Protein AF-A0A3D3Q4S5-F1 (afdb_monomer)

Solvent-accessible surface area (backbone atoms only — not comparable to full-atom values): 3822 Å² total; per-residue (Å²): 90,85,53,84,86,86,77,61,79,92,58,58,93,72,54,53,70,36,51,52,52,45,52,50,50,51,44,40,46,70,75,65,63,47,93,60,80,44,70,83,76,63,87,90,39,63,67,58,53,54,30,42,47,76,66,68,57,80,135

Radius of gyration: 11.48 Å; Cα contacts (8 Å, |Δi|>4): 44; chains: 1; bounding box: 25×20×32 Å

Structure (mmCIF, N/CA/C/O backbone):
data_AF-A0A3D3Q4S5-F1
#
_entry.id   AF-A0A3D3Q4S5-F1
#
loop_
_atom_site.group_PDB
_atom_site.id
_atom_site.type_symbol
_atom_site.label_atom_id
_atom_site.label_alt_id
_atom_site.label_comp_id
_atom_site.label_asym_id
_atom_site.label_entity_id
_atom_site.label_seq_id
_atom_site.pdbx_PDB_ins_code
_atom_site.Cartn_x
_atom_site.Cartn_y
_atom_site.Cartn_z
_atom_site.occupancy
_atom_site.B_iso_or_equiv
_atom_site.auth_seq_id
_atom_site.auth_comp_id
_atom_site.auth_asym_id
_atom_site.auth_atom_id
_atom_site.pdbx_PDB_model_num
ATOM 1 N N . ALA A 1 1 ? -2.627 9.703 8.130 1.00 83.69 1 ALA A N 1
ATOM 2 C CA . ALA A 1 1 ? -1.187 9.361 8.192 1.00 83.69 1 ALA A CA 1
ATOM 3 C C . ALA A 1 1 ? -0.750 8.922 6.805 1.00 83.69 1 ALA A C 1
ATOM 5 O O . ALA A 1 1 ? -1.433 8.086 6.217 1.00 83.69 1 ALA A O 1
ATOM 6 N N . GLY A 1 2 ? 0.329 9.510 6.285 1.00 89.12 2 GLY A N 1
ATOM 7 C CA . GLY A 1 2 ? 0.809 9.249 4.928 1.00 89.12 2 GLY A CA 1
ATOM 8 C C . GLY A 1 2 ? 1.705 8.014 4.849 1.00 89.12 2 GLY A C 1
ATOM 9 O O . GLY A 1 2 ? 2.603 7.847 5.672 1.00 89.12 2 GLY A O 1
ATOM 10 N N . LEU A 1 3 ? 1.472 7.167 3.848 1.00 92.81 3 LEU A N 1
ATOM 11 C CA . LEU A 1 3 ? 2.270 5.983 3.542 1.00 92.81 3 LEU A CA 1
ATOM 12 C C . LEU A 1 3 ? 2.964 6.135 2.184 1.00 92.81 3 LEU A C 1
ATOM 14 O O . LEU A 1 3 ? 2.337 6.485 1.184 1.00 92.81 3 LEU A O 1
ATOM 18 N N . GLY A 1 4 ? 4.254 5.806 2.145 1.00 92.31 4 GLY A N 1
ATOM 19 C CA . GLY A 1 4 ? 5.046 5.703 0.923 1.00 92.31 4 GLY A CA 1
ATOM 20 C C . GLY A 1 4 ? 5.924 4.458 0.962 1.00 92.31 4 GLY A C 1
ATOM 21 O O . GLY A 1 4 ? 6.470 4.113 2.008 1.00 92.31 4 GLY A O 1
ATOM 22 N N . ILE A 1 5 ? 6.052 3.774 -0.176 1.00 92.62 5 ILE A N 1
ATOM 23 C CA . ILE A 1 5 ? 6.934 2.612 -0.320 1.00 92.62 5 ILE A CA 1
ATOM 24 C C . ILE A 1 5 ? 7.806 2.741 -1.566 1.00 92.62 5 ILE A C 1
ATOM 26 O O . ILE A 1 5 ? 7.365 3.225 -2.610 1.00 92.62 5 ILE A O 1
ATOM 30 N N . PHE A 1 6 ? 9.036 2.245 -1.469 1.00 93.69 6 PHE A N 1
ATOM 31 C CA . PHE A 1 6 ? 9.941 2.096 -2.598 1.00 93.69 6 PHE A CA 1
ATOM 32 C C . PHE A 1 6 ? 10.445 0.658 -2.643 1.00 93.69 6 PHE A C 1
ATOM 34 O O . PHE A 1 6 ? 10.934 0.129 -1.651 1.00 93.69 6 PHE A O 1
ATOM 41 N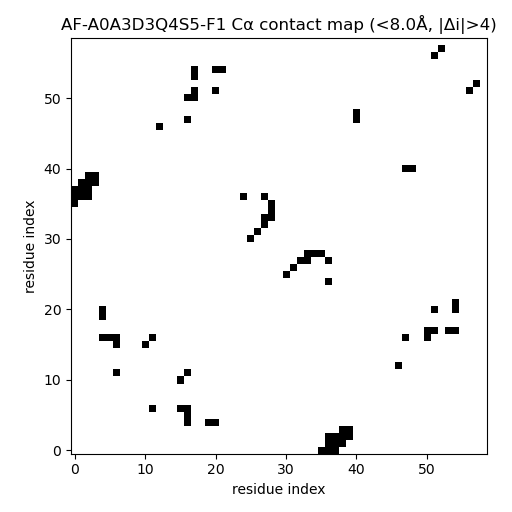 N . ILE A 1 7 ? 10.320 0.024 -3.806 1.00 93.81 7 ILE A N 1
ATOM 42 C CA . ILE A 1 7 ? 10.830 -1.324 -4.054 1.00 93.81 7 ILE A CA 1
ATOM 43 C C . ILE A 1 7 ? 11.918 -1.200 -5.115 1.00 93.81 7 ILE A C 1
ATOM 45 O O . ILE A 1 7 ? 11.713 -0.522 -6.123 1.00 93.81 7 ILE A O 1
ATOM 49 N N . GLY A 1 8 ? 13.060 -1.859 -4.925 1.00 95.44 8 GLY A N 1
ATOM 50 C CA . GLY A 1 8 ? 14.112 -1.892 -5.942 1.00 95.44 8 GLY A CA 1
ATOM 51 C C . GLY A 1 8 ? 13.627 -2.561 -7.233 1.00 95.44 8 GLY A C 1
ATOM 52 O O . GLY A 1 8 ? 12.909 -3.560 -7.178 1.00 95.44 8 GLY A O 1
ATOM 53 N N . LYS A 1 9 ? 14.042 -2.039 -8.396 1.00 92.94 9 LYS A N 1
ATOM 54 C CA . LYS A 1 9 ? 13.650 -2.559 -9.723 1.00 92.94 9 LYS A CA 1
ATOM 55 C C . LYS A 1 9 ? 13.810 -4.081 -9.892 1.00 92.94 9 LYS A C 1
ATOM 57 O O . LYS A 1 9 ? 12.924 -4.666 -10.502 1.00 92.94 9 LYS A O 1
ATOM 62 N N . PRO A 1 10 ? 14.851 -4.752 -9.361 1.00 97.12 10 PRO A N 1
ATOM 63 C CA . PRO A 1 10 ? 14.964 -6.210 -9.481 1.00 97.12 10 PRO A CA 1
ATOM 64 C C . PRO A 1 10 ? 13.821 -6.980 -8.801 1.00 97.12 10 PRO A C 1
ATOM 66 O O . PRO A 1 10 ? 13.458 -8.064 -9.239 1.00 97.12 10 PRO A O 1
ATOM 69 N N . TYR A 1 11 ? 13.206 -6.397 -7.770 1.00 95.38 11 TYR A N 1
ATOM 70 C CA . TYR A 1 11 ? 12.178 -7.018 -6.923 1.00 95.38 11 TYR A CA 1
ATOM 71 C C . 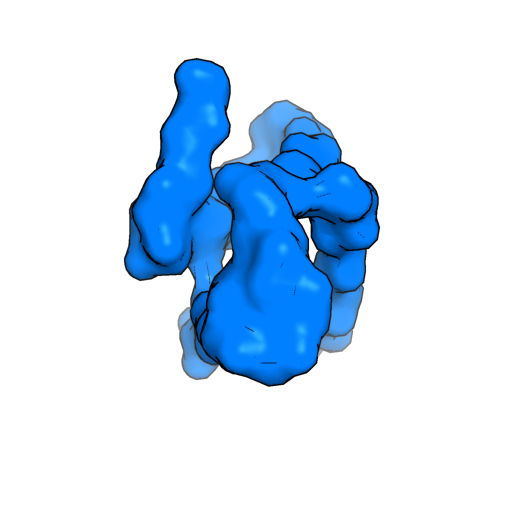TYR A 1 11 ? 10.749 -6.663 -7.359 1.00 95.38 11 TYR A C 1
ATOM 73 O O . TYR A 1 11 ? 9.746 -6.929 -6.694 1.00 95.38 11 TYR A O 1
ATOM 81 N N . TRP A 1 12 ? 10.629 -6.007 -8.501 1.00 93.69 12 TRP A N 1
ATOM 82 C CA . TRP A 1 12 ? 9.361 -5.589 -9.058 1.00 93.69 12 TRP A CA 1
ATOM 83 C C . TRP A 1 12 ? 8.540 -6.783 -9.556 1.00 93.69 12 TRP A C 1
ATOM 85 O O . TRP A 1 12 ? 9.058 -7.707 -10.161 1.00 93.69 12 TRP A O 1
ATOM 95 N N . SER A 1 13 ? 7.219 -6.724 -9.351 1.00 91.31 13 SER A N 1
ATOM 96 C CA . SER A 1 13 ? 6.233 -7.720 -9.819 1.00 91.31 13 SER A CA 1
ATOM 97 C C . SER A 1 13 ? 6.295 -9.076 -9.113 1.00 91.31 13 SER A C 1
ATOM 99 O O . SER A 1 13 ? 5.589 -9.990 -9.517 1.00 91.31 13 SER A O 1
ATOM 101 N N . GLN A 1 14 ? 7.046 -9.176 -8.017 1.00 95.50 14 GLN A N 1
ATOM 102 C CA . GLN A 1 14 ? 7.178 -10.398 -7.215 1.00 95.50 14 GLN A CA 1
ATOM 103 C C . GLN A 1 14 ? 6.271 -10.411 -5.967 1.00 95.50 14 GLN A C 1
ATOM 105 O O . GLN A 1 14 ? 6.385 -11.273 -5.111 1.00 95.50 14 GLN A O 1
ATOM 110 N N . GLY A 1 15 ? 5.366 -9.434 -5.834 1.00 94.69 15 GLY A N 1
ATOM 111 C CA . GLY A 1 15 ? 4.417 -9.344 -4.714 1.00 94.69 15 GLY A CA 1
ATOM 112 C C . GLY A 1 15 ? 4.874 -8.490 -3.525 1.00 94.69 15 GLY A C 1
ATOM 113 O O . GLY A 1 15 ? 4.022 -8.057 -2.752 1.00 94.69 15 GLY A O 1
ATOM 114 N N . TYR A 1 16 ? 6.159 -8.130 -3.437 1.00 95.94 16 TYR A N 1
ATOM 115 C CA . TYR A 1 16 ? 6.710 -7.377 -2.298 1.00 95.94 16 TYR A CA 1
ATOM 116 C C . TYR A 1 16 ? 6.021 -6.038 -2.015 1.00 95.94 16 TYR A C 1
ATOM 118 O O . TYR A 1 16 ? 5.825 -5.685 -0.860 1.00 95.94 16 TYR A O 1
ATOM 126 N N . GLY A 1 17 ? 5.598 -5.299 -3.046 1.00 95.19 17 GLY A N 1
ATOM 127 C CA . GLY A 1 17 ? 4.874 -4.040 -2.837 1.00 95.19 17 GLY A CA 1
ATOM 128 C C . GLY A 1 17 ? 3.535 -4.240 -2.117 1.00 95.19 17 GLY A C 1
ATOM 129 O O . GLY A 1 17 ? 3.204 -3.493 -1.205 1.00 95.19 17 GLY A O 1
ATOM 130 N N . THR A 1 18 ? 2.779 -5.276 -2.488 1.00 96.50 18 THR A N 1
ATOM 131 C CA . THR A 1 18 ? 1.512 -5.618 -1.824 1.00 96.50 18 THR A CA 1
ATOM 132 C C . THR A 1 18 ? 1.753 -6.120 -0.405 1.00 96.50 18 THR A C 1
ATOM 134 O O . THR A 1 18 ? 1.011 -5.746 0.501 1.00 96.50 18 THR A O 1
ATOM 137 N N . ASP A 1 19 ? 2.778 -6.950 -0.211 1.00 97.56 19 ASP A N 1
ATOM 138 C CA . ASP A 1 19 ? 3.115 -7.488 1.105 1.00 97.56 19 ASP A CA 1
ATOM 139 C C . ASP A 1 19 ? 3.546 -6.388 2.088 1.00 97.56 19 ASP A C 1
ATOM 141 O O . ASP A 1 19 ? 2.990 -6.283 3.182 1.00 97.56 19 ASP A O 1
ATOM 145 N N . ALA A 1 20 ? 4.430 -5.483 1.652 1.00 96.69 20 ALA A N 1
ATOM 146 C CA . ALA A 1 20 ? 4.873 -4.342 2.448 1.00 96.69 20 ALA A CA 1
ATOM 147 C C . ALA A 1 20 ? 3.696 -3.455 2.880 1.00 96.69 20 ALA A C 1
ATOM 149 O O . ALA A 1 20 ? 3.534 -3.172 4.067 1.00 96.69 20 ALA A O 1
ATOM 150 N N . VAL A 1 21 ? 2.829 -3.065 1.938 1.00 96.56 21 VAL A N 1
ATOM 151 C CA . VAL A 1 21 ? 1.663 -2.215 2.239 1.00 96.56 21 VAL A CA 1
ATOM 152 C C . VAL A 1 21 ? 0.710 -2.924 3.202 1.00 96.56 21 VAL A C 1
ATOM 154 O O . VAL A 1 21 ? 0.267 -2.320 4.174 1.00 96.56 21 VAL A O 1
ATOM 157 N N . ARG A 1 22 ? 0.430 -4.216 2.993 1.00 97.31 22 ARG A N 1
AT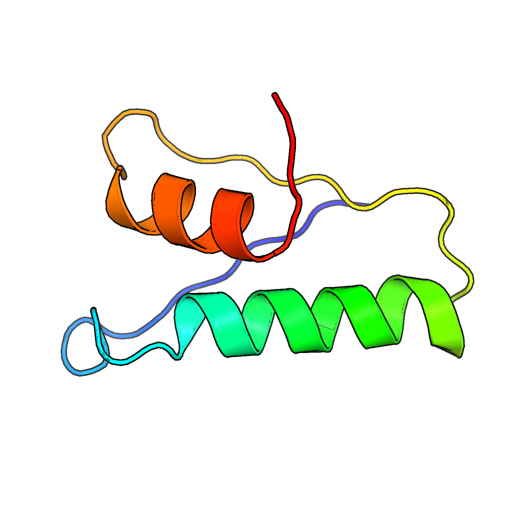OM 158 C CA . ARG A 1 22 ? -0.442 -4.993 3.887 1.00 97.31 22 ARG A CA 1
ATOM 159 C C . ARG A 1 22 ? 0.119 -5.073 5.304 1.00 97.31 22 ARG A C 1
ATOM 161 O O . ARG A 1 22 ? -0.638 -4.947 6.266 1.00 97.31 22 ARG A O 1
ATOM 168 N N . THR A 1 23 ? 1.423 -5.289 5.436 1.00 97.75 23 THR A N 1
ATOM 169 C CA . THR A 1 23 ? 2.093 -5.376 6.735 1.00 97.75 23 THR A CA 1
ATOM 170 C C . THR A 1 23 ? 2.063 -4.040 7.469 1.00 97.75 23 THR A C 1
ATOM 172 O O . THR A 1 23 ? 1.675 -4.013 8.637 1.00 97.75 23 THR A O 1
ATOM 175 N N . ILE A 1 24 ? 2.346 -2.931 6.780 1.00 96.75 24 ILE A N 1
ATOM 176 C CA . ILE A 1 24 ? 2.272 -1.594 7.385 1.00 96.75 24 ILE A CA 1
ATOM 177 C C . ILE A 1 24 ? 0.831 -1.250 7.781 1.00 96.75 24 ILE A C 1
ATOM 179 O O . ILE A 1 24 ? 0.608 -0.786 8.895 1.00 96.75 24 ILE A O 1
ATOM 183 N N . CYS A 1 25 ? -0.164 -1.525 6.930 1.00 97.00 25 CYS A N 1
ATOM 184 C CA . CYS A 1 25 ? -1.572 -1.300 7.271 1.00 97.00 25 CYS A CA 1
ATOM 185 C C . CYS A 1 25 ? -1.993 -2.098 8.510 1.00 97.00 25 CYS A C 1
ATOM 187 O O . CYS A 1 25 ? -2.646 -1.556 9.397 1.00 97.00 25 CYS A O 1
ATOM 189 N N . ARG A 1 26 ? -1.593 -3.370 8.611 1.00 97.75 26 ARG A N 1
ATOM 190 C CA . ARG A 1 26 ? -1.887 -4.195 9.790 1.00 97.75 26 ARG A CA 1
ATOM 191 C C . ARG A 1 26 ? -1.335 -3.563 11.067 1.00 97.75 26 ARG A C 1
ATOM 193 O O . ARG A 1 26 ? -2.068 -3.482 12.045 1.00 97.75 26 ARG A O 1
ATOM 200 N N . PHE A 1 27 ? -0.085 -3.107 11.035 1.00 97.69 27 PHE A N 1
ATOM 201 C CA . PHE A 1 27 ? 0.554 -2.435 12.165 1.00 97.69 27 PHE A CA 1
ATOM 202 C C . PHE A 1 27 ? -0.154 -1.118 12.518 1.00 97.69 27 PHE A C 1
ATOM 204 O O . PHE A 1 27 ? -0.522 -0.899 13.669 1.00 97.69 27 PHE A O 1
ATOM 211 N N . ALA A 1 28 ? -0.427 -0.286 11.511 1.00 97.75 28 ALA A N 1
ATOM 212 C CA . ALA A 1 28 ? -1.118 0.990 11.666 1.00 97.75 28 ALA A CA 1
ATOM 213 C C . ALA A 1 28 ? -2.491 0.842 12.342 1.00 97.75 28 ALA A C 1
ATOM 215 O O . ALA A 1 28 ? -2.824 1.611 13.240 1.00 97.75 28 ALA A O 1
ATOM 216 N N . PHE A 1 29 ? -3.287 -0.146 11.931 1.00 97.31 29 PHE A N 1
ATOM 217 C CA . PHE A 1 29 ? -4.627 -0.335 12.486 1.00 97.31 29 PHE A CA 1
ATOM 218 C C . PHE A 1 29 ? -4.626 -1.086 13.820 1.00 97.31 29 PHE A C 1
ATOM 220 O O . PHE A 1 29 ? -5.408 -0.740 14.697 1.00 97.31 29 PHE A O 1
ATOM 227 N N . ARG A 1 30 ? -3.783 -2.115 13.986 1.00 97.94 30 ARG A N 1
ATOM 228 C CA . ARG A 1 30 ? -3.830 -2.980 15.178 1.00 97.94 30 ARG A CA 1
ATOM 229 C C . ARG A 1 30 ? -2.994 -2.468 16.338 1.00 97.94 30 ARG A C 1
ATOM 231 O O . ARG A 1 30 ? -3.464 -2.502 17.465 1.00 97.94 30 ARG A O 1
ATOM 238 N N . GLU A 1 31 ? -1.784 -2.000 16.058 1.00 98.00 31 GLU A N 1
ATOM 239 C CA . GLU A 1 31 ? -0.826 -1.629 17.104 1.00 98.00 31 GLU A CA 1
ATOM 240 C C . GLU A 1 31 ? -0.865 -0.125 17.377 1.00 98.00 31 GLU A C 1
ATOM 242 O O . GLU A 1 31 ? -0.819 0.311 18.522 1.00 98.00 31 GLU A O 1
ATOM 247 N N . MET A 1 32 ? -0.985 0.687 16.322 1.00 97.56 32 MET A N 1
ATOM 248 C CA . MET A 1 32 ? -1.025 2.148 16.456 1.00 97.56 32 MET A CA 1
ATOM 249 C C . MET A 1 32 ? -2.439 2.713 16.633 1.00 97.56 32 MET A C 1
ATOM 251 O O . MET A 1 32 ? -2.582 3.914 16.855 1.00 97.56 32 MET A O 1
ATOM 255 N N . ASN A 1 33 ? -3.475 1.876 16.496 1.00 97.56 33 ASN A N 1
ATOM 256 C CA . ASN A 1 33 ? -4.883 2.271 16.577 1.00 97.56 33 ASN A CA 1
ATOM 257 C C . ASN A 1 33 ? -5.233 3.482 15.679 1.00 97.56 33 ASN A C 1
ATOM 259 O O . ASN A 1 33 ? -6.004 4.364 16.059 1.00 97.56 33 ASN A O 1
ATOM 263 N N . LEU A 1 34 ? -4.633 3.568 14.485 1.00 97.81 34 LEU A N 1
ATOM 264 C CA . LEU A 1 34 ? -4.940 4.642 13.542 1.00 97.81 34 LEU A CA 1
ATOM 265 C C . LEU A 1 34 ? -6.317 4.424 12.920 1.00 97.81 34 LEU A C 1
ATOM 267 O O . LEU A 1 34 ? -6.654 3.323 12.506 1.00 97.81 34 LEU A O 1
ATOM 271 N N . HIS A 1 35 ? -7.083 5.497 12.747 1.00 97.00 35 HIS A N 1
ATOM 272 C CA . HIS A 1 35 ? -8.391 5.421 12.088 1.00 97.00 35 HIS A CA 1
ATOM 273 C C . HIS A 1 35 ? -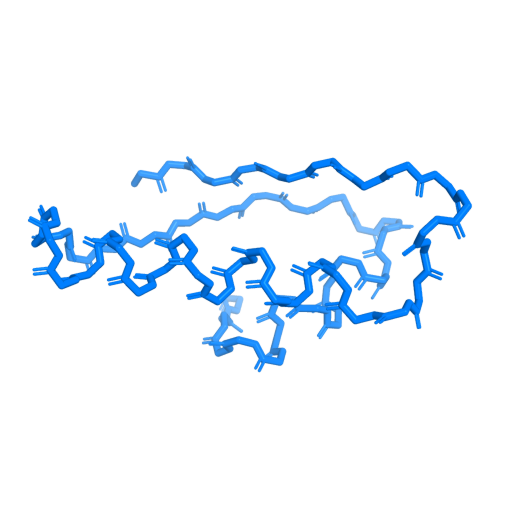8.305 5.402 10.554 1.00 97.00 35 HIS A C 1
ATOM 275 O O . HIS A 1 35 ? -9.220 4.922 9.891 1.00 97.00 35 HIS A O 1
ATOM 281 N N . LYS A 1 36 ? -7.219 5.935 9.972 1.00 96.19 36 LYS A N 1
ATOM 282 C CA . LYS A 1 36 ? -7.047 6.061 8.516 1.00 96.19 36 LYS A CA 1
ATOM 283 C C . LYS A 1 36 ? -5.573 6.061 8.105 1.00 96.19 36 LYS A C 1
ATOM 285 O O . LYS A 1 36 ? -4.745 6.757 8.699 1.00 96.19 36 LYS A O 1
ATOM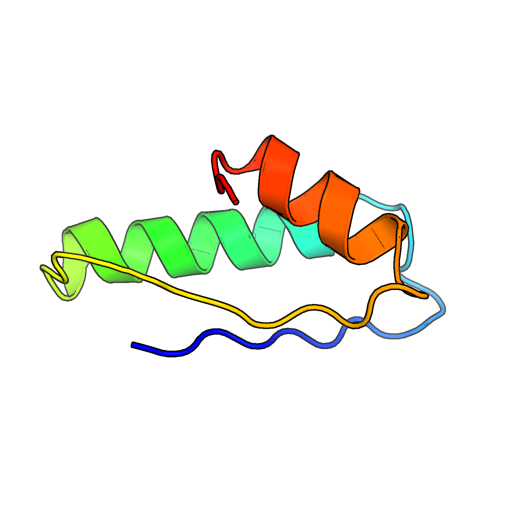 290 N N . VAL A 1 37 ? -5.286 5.363 7.007 1.00 96.56 37 VAL A N 1
ATOM 291 C CA . VAL A 1 37 ? -4.020 5.420 6.264 1.00 96.56 37 VAL A CA 1
ATOM 292 C C . VAL A 1 37 ? -4.313 5.942 4.863 1.00 96.56 37 VAL A C 1
ATOM 294 O O . VAL A 1 37 ? -5.267 5.500 4.228 1.00 96.56 37 VAL A O 1
ATOM 297 N N . GLU A 1 38 ? -3.504 6.876 4.379 1.00 96.62 38 GLU A N 1
ATOM 298 C CA . GLU A 1 38 ? -3.614 7.408 3.021 1.00 96.62 38 GLU A CA 1
ATOM 299 C C . GLU A 1 38 ? -2.261 7.367 2.316 1.00 96.62 38 GLU A C 1
ATOM 301 O O . GLU A 1 38 ? -1.209 7.331 2.954 1.00 96.62 38 GLU A O 1
ATOM 306 N N . LEU A 1 39 ? -2.285 7.345 0.989 1.00 95.06 39 LEU A N 1
ATOM 307 C CA . LEU A 1 39 ? -1.090 7.342 0.158 1.00 95.06 39 LEU A CA 1
ATOM 308 C C . LEU A 1 39 ? -1.335 8.172 -1.092 1.00 95.06 39 LEU A C 1
ATOM 310 O O . LEU A 1 39 ? -2.475 8.381 -1.503 1.00 95.06 39 LEU A O 1
ATOM 314 N N . GLN A 1 40 ? -0.248 8.606 -1.712 1.00 93.56 40 GLN A N 1
ATOM 315 C CA . GLN A 1 40 ? -0.276 9.225 -3.027 1.00 93.56 40 GLN A CA 1
ATOM 316 C C . GLN A 1 40 ? 0.448 8.315 -4.011 1.00 93.56 40 GLN A C 1
ATOM 318 O O . GLN A 1 40 ? 1.484 7.721 -3.704 1.00 93.56 40 GLN A O 1
ATOM 323 N N . VAL A 1 41 ? -0.111 8.191 -5.210 1.00 91.81 41 VAL A N 1
ATOM 324 C CA . VAL A 1 41 ? 0.485 7.427 -6.301 1.00 91.81 41 VAL A CA 1
ATOM 325 C C . VAL A 1 41 ? 0.497 8.285 -7.550 1.00 91.81 41 VAL A C 1
ATOM 327 O O . VAL A 1 41 ? -0.501 8.909 -7.897 1.00 91.81 41 VAL A O 1
ATOM 330 N N . PHE A 1 42 ? 1.636 8.320 -8.235 1.00 90.38 42 PHE A N 1
ATOM 331 C CA . PHE A 1 42 ? 1.706 8.960 -9.540 1.00 90.38 42 PHE A CA 1
ATOM 332 C C . PHE A 1 42 ? 0.839 8.191 -10.541 1.00 90.38 42 PHE A C 1
ATOM 334 O O . PHE A 1 42 ? 0.882 6.958 -10.590 1.00 90.38 42 PHE A O 1
ATOM 341 N N . SER A 1 43 ? 0.087 8.911 -11.373 1.00 88.00 43 SER A N 1
ATOM 342 C CA . SER A 1 43 ? -0.804 8.329 -12.389 1.00 88.00 43 SER A CA 1
ATOM 343 C C . SER A 1 43 ? -0.070 7.412 -13.378 1.00 88.00 43 SER A C 1
ATOM 345 O O . SER A 1 43 ? -0.633 6.434 -13.864 1.00 88.00 43 SER A O 1
ATOM 347 N N . ASN A 1 44 ? 1.219 7.663 -13.615 1.00 92.69 44 ASN A N 1
ATOM 348 C CA . ASN A 1 44 ? 2.090 6.837 -14.453 1.00 92.69 44 ASN A CA 1
ATOM 349 C C . ASN A 1 44 ? 2.622 5.562 -13.761 1.00 92.69 44 ASN A C 1
ATOM 351 O O . ASN A 1 44 ? 3.426 4.840 -14.352 1.00 92.69 44 ASN A O 1
ATOM 355 N N . ASN A 1 45 ? 2.189 5.256 -12.532 1.00 90.75 45 ASN A N 1
ATOM 356 C CA . ASN A 1 45 ? 2.583 4.059 -11.790 1.00 90.75 45 ASN A CA 1
ATOM 357 C C . ASN A 1 45 ? 1.408 3.068 -11.636 1.00 90.75 45 ASN A C 1
ATOM 359 O O . ASN A 1 45 ? 0.920 2.826 -10.524 1.00 90.75 45 ASN A O 1
ATOM 363 N N . PRO A 1 46 ? 0.979 2.400 -12.727 1.00 91.06 46 PRO A N 1
ATOM 364 C CA . PRO A 1 46 ? -0.125 1.439 -12.679 1.00 91.06 46 PRO A CA 1
ATOM 365 C C . PRO A 1 46 ? 0.205 0.213 -11.814 1.00 91.06 46 PRO A C 1
ATOM 367 O O . PRO A 1 46 ? -0.686 -0.497 -11.350 1.00 91.06 46 PRO A O 1
ATOM 370 N N . ARG A 1 47 ? 1.496 -0.059 -11.581 1.00 91.06 47 ARG A N 1
ATOM 371 C CA . ARG A 1 47 ? 1.963 -1.156 -10.724 1.00 91.06 47 ARG A CA 1
ATOM 372 C C . ARG A 1 47 ? 1.645 -0.877 -9.258 1.00 91.06 47 ARG A C 1
ATOM 374 O O . ARG A 1 47 ? 1.119 -1.763 -8.588 1.00 91.06 47 ARG A O 1
ATOM 381 N N . GLY A 1 48 ? 1.943 0.340 -8.797 1.00 91.94 48 GLY A N 1
ATOM 382 C CA . GLY A 1 48 ? 1.583 0.820 -7.465 1.00 91.94 48 GLY A CA 1
ATOM 383 C C . GLY A 1 48 ? 0.074 0.771 -7.265 1.00 91.94 48 GLY A C 1
ATOM 384 O O . GLY A 1 48 ? -0.391 0.116 -6.339 1.00 91.94 48 GLY A O 1
ATOM 385 N N . LEU A 1 49 ? -0.690 1.327 -8.210 1.00 92.88 49 LEU A N 1
ATOM 386 C CA . LEU A 1 49 ? -2.154 1.331 -8.148 1.00 92.88 49 LEU A CA 1
ATOM 387 C C . LEU A 1 49 ? -2.744 -0.079 -7.969 1.00 92.88 49 LEU A C 1
ATOM 389 O O . LEU A 1 49 ? -3.562 -0.312 -7.079 1.00 92.88 49 LEU A O 1
ATOM 393 N N . ARG A 1 50 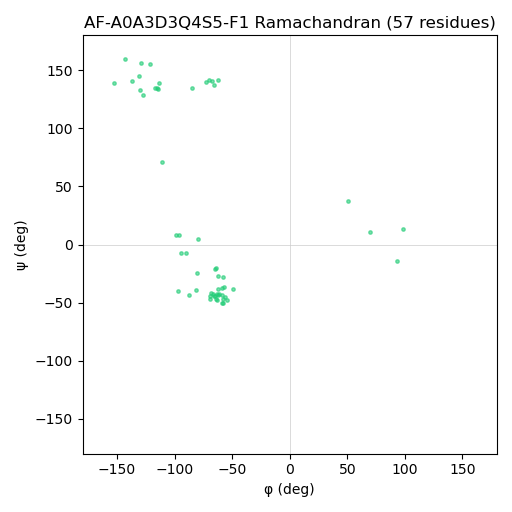? -2.279 -1.055 -8.763 1.00 92.69 50 ARG A N 1
ATOM 394 C CA . ARG A 1 50 ? -2.702 -2.459 -8.614 1.00 92.69 50 ARG A CA 1
ATOM 395 C C . ARG A 1 50 ? -2.317 -3.048 -7.259 1.00 92.69 50 ARG A C 1
ATOM 397 O O . ARG A 1 50 ? -3.083 -3.836 -6.710 1.00 92.69 50 ARG A O 1
ATOM 404 N N . ALA A 1 51 ? -1.141 -2.709 -6.732 1.00 93.44 51 ALA A N 1
ATOM 405 C CA . ALA A 1 51 ? -0.704 -3.191 -5.428 1.00 93.44 51 ALA A CA 1
ATOM 406 C C . ALA A 1 51 ? -1.579 -2.633 -4.298 1.00 93.44 51 ALA A C 1
ATOM 408 O O . ALA A 1 51 ? -1.972 -3.403 -3.426 1.00 93.44 51 ALA A O 1
ATOM 409 N N . TYR A 1 52 ? -1.930 -1.345 -4.348 1.00 95.00 52 TYR A N 1
ATOM 410 C CA . TYR A 1 52 ? -2.752 -0.683 -3.331 1.00 95.00 52 TYR A CA 1
ATOM 411 C C . TYR A 1 52 ? -4.202 -1.177 -3.349 1.00 95.00 52 TYR A C 1
ATOM 413 O O . TYR A 1 52 ? -4.731 -1.550 -2.302 1.00 95.00 52 TYR A O 1
ATOM 421 N N . ARG A 1 53 ? -4.812 -1.318 -4.536 1.00 94.38 53 ARG A N 1
ATOM 422 C CA . ARG A 1 53 ? -6.165 -1.893 -4.674 1.00 94.38 53 ARG A CA 1
ATOM 423 C C . ARG A 1 53 ? -6.251 -3.323 -4.124 1.00 94.38 53 ARG A C 1
ATOM 425 O O . ARG A 1 53 ? -7.219 -3.665 -3.460 1.00 94.38 53 ARG A O 1
ATOM 432 N N . LYS A 1 54 ? -5.206 -4.146 -4.301 1.00 94.94 54 LYS A N 1
ATOM 433 C CA . LYS A 1 54 ? -5.127 -5.503 -3.710 1.00 94.94 54 LYS A CA 1
ATOM 434 C C . LYS A 1 54 ? -5.095 -5.525 -2.177 1.00 94.94 54 LYS A C 1
ATOM 436 O O . LYS A 1 54 ? -5.332 -6.579 -1.590 1.00 94.94 54 LYS A O 1
ATOM 441 N N . VAL A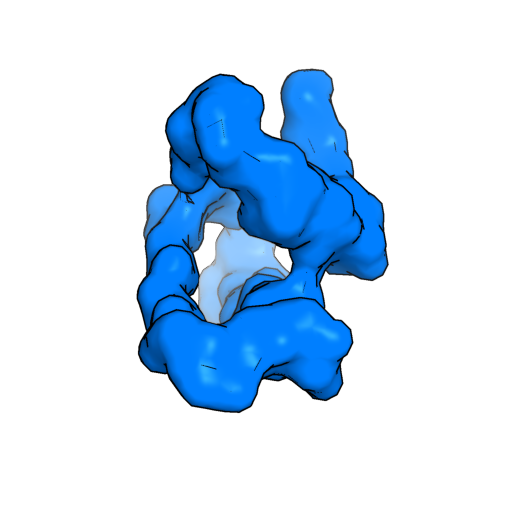 1 55 ? -4.739 -4.413 -1.535 1.00 95.88 55 VAL A N 1
ATOM 442 C CA . VAL A 1 55 ? -4.743 -4.279 -0.069 1.00 95.88 55 VAL A CA 1
ATOM 443 C C . VAL A 1 55 ? -6.053 -3.661 0.440 1.00 95.88 55 VAL A C 1
ATOM 445 O O . VAL A 1 55 ? -6.296 -3.677 1.639 1.00 95.88 55 VAL A O 1
ATOM 448 N N . GLY A 1 56 ? -6.933 -3.200 -0.456 1.00 95.75 56 GLY A N 1
ATOM 449 C CA . GLY A 1 56 ? -8.234 -2.624 -0.105 1.00 95.75 56 GLY A CA 1
ATOM 450 C C . GLY A 1 56 ? -8.260 -1.096 -0.069 1.00 95.75 56 GLY A C 1
ATOM 451 O O . GLY A 1 56 ? -9.220 -0.528 0.439 1.00 95.75 56 GLY A O 1
ATOM 452 N N . PHE A 1 57 ? -7.234 -0.421 -0.602 1.00 95.88 57 PHE A N 1
ATOM 453 C CA . PHE A 1 57 ? -7.306 1.026 -0.819 1.00 95.88 57 PHE A CA 1
ATOM 454 C C . PHE A 1 57 ? -8.338 1.356 -1.901 1.00 95.88 57 PHE A C 1
ATOM 456 O O . PHE A 1 57 ? -8.423 0.667 -2.922 1.00 95.88 57 PHE A O 1
ATOM 463 N N . VAL A 1 58 ? -9.067 2.442 -1.669 1.00 94.12 58 VAL A N 1
ATOM 464 C CA . VAL A 1 58 ? -10.071 3.021 -2.566 1.00 94.12 58 VAL A CA 1
ATOM 465 C C . VAL A 1 58 ? -9.684 4.462 -2.906 1.00 94.12 58 VA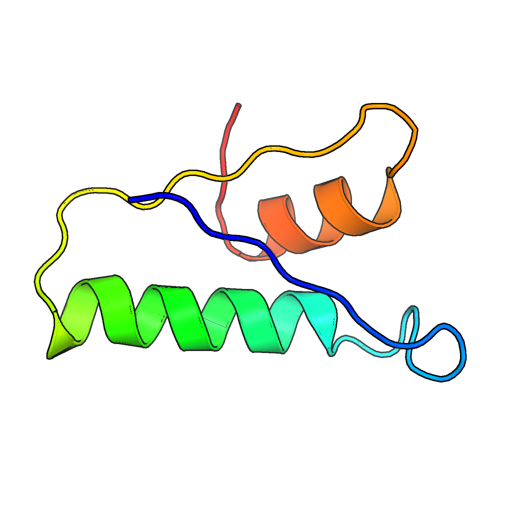L A C 1
ATOM 467 O O . VAL A 1 58 ? -8.910 5.073 -2.164 1.00 94.12 58 VAL A O 1
ATOM 470 N N . GLU A 1 59 ? -10.165 4.948 -4.052 1.00 85.75 59 GLU A N 1
ATOM 471 C CA . GLU A 1 59 ? -9.977 6.328 -4.537 1.00 85.75 59 GLU A CA 1
ATOM 472 C C . GLU A 1 59 ? -11.023 7.276 -3.946 1.00 85.75 59 GLU A C 1
ATOM 474 O O . GLU A 1 59 ? -12.190 6.842 -3.806 1.00 85.75 59 GLU A O 1
#

Foldseek 3Di:
DEDDDDDDPVCAPVLVLLVVVLVVVCCCCPVVVHPDYDYDDDPVCVSNVVSCVSSPDDD

pLDDT: mean 94.48, std 3.06, range [83.69, 98.0]

Secondary structure (DSSP, 8-state):
-EE-----GGGTTSSHHHHHHHHHHHHHHHTS--S--EE---TT-HHHHHHHHTTT---

Sequence (59 aa):
AGLGIFIGKPYWSQGYGTDAVRTICRFAFREMNLHKVELQVFSNNPRGLRAYRKVGFVE

Nearest PDB structures (foldseek):
  2vzy-assembly1_D  TM=9.807E-01  e=1.883E-02  Mycobacterium tuberculosis H37Rv
  7kwh-assembly1_L  TM=8.936E-01  e=1.268E-02  Vibr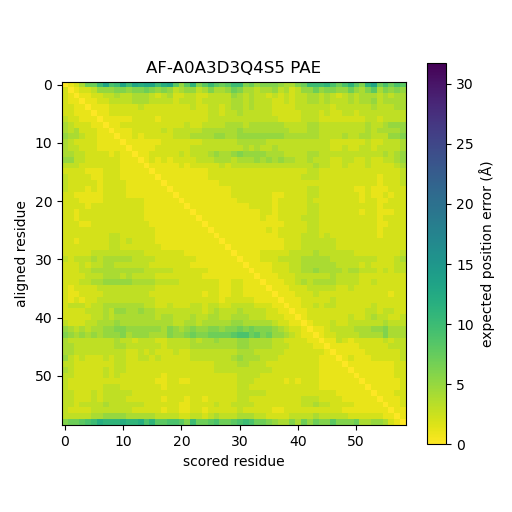io cholerae O1 biovar El Tor str. N16961
  7kwh-assembly1_D  TM=9.076E-01  e=2.011E-02  Vibrio cholerae O1 biovar El Tor str. N16961
  3fbu-assembly2_A  TM=9.585E-01  e=3.190E-02  Bacillus anthracis str. Sterne
  7kx2-assembly1_B  TM=9.088E-01  e=2.618E-02  Vibrio cholerae O1 biovar El Tor str. N16961

Mean predicted aligned error: 2.56 Å